Protein AF-A0A535MUB2-F1 (afdb_monomer)

Solvent-accessible surface area (backbone atoms only — not comparable to full-atom values): 6395 Å² total; per-residue (Å²): 140,85,86,85,84,66,87,94,69,50,66,70,58,54,52,52,40,33,75,71,59,75,33,59,68,59,45,56,52,50,77,82,52,83,90,76,87,76,86,75,51,76,58,89,38,70,61,23,37,50,52,25,64,45,38,77,38,54,41,93,56,28,58,45,79,38,73,57,46,67,44,88,100,57,91,49,74,43,69,73,53,79,90,54,51,66,49,68,34,60,55,57,56,36,45,76,70,74,42,92,121

Secondary structure (DSSP, 8-state):
------TT--HHHHHHHHHTTS-HHHHHHHHSS-----PPPSS--HHHHHHHHHHT--HHHH---SS-EEPTTSS-EE---GGG--S--HHHHHHHTT---

Mean predicted aligned error: 3.4 Å

Nearest PDB structures (foldseek):
  3t02-assembly1_A  TM=9.089E-01  e=2.832E-02  Sinorhizobium meliloti 1021
  6wfj-assembly2_BcB  TM=8.602E-01  e=2.156E-02  Homo sapiens
  5lqq-assembly1_A  TM=8.273E-01  e=2.471E-02  Rattus norvegicus
  1ei6-assembly2_C  TM=8.943E-01  e=7.882E-02  Pseudomonas fluorescens
  4zg9-assembly1_A  TM=8.340E-01  e=8.439E-02  Homo sapiens

pLDDT: mean 95.41, std 2.29, range [84.69, 98.38]

Foldseek 3Di:
DDDDDDPPDFPVNLVVCVVVVNCVVVVVCVVVHDDDGDDAAPVPEPQQRVLCQFFVDHCVQQVDHYQWDADPPDRDIDGDDPVSGNGHGPCNVCVVVVHDD

Structure (mmCIF, N/CA/C/O backbone):
data_AF-A0A535MUB2-F1
#
_entry.id   AF-A0A535MUB2-F1
#
loop_
_atom_site.group_PDB
_atom_site.id
_atom_site.type_symbol
_atom_site.label_atom_id
_atom_site.label_alt_id
_atom_site.label_comp_id
_atom_site.label_asym_id
_atom_site.label_entity_id
_atom_site.label_seq_id
_atom_site.pdbx_PDB_ins_code
_atom_site.Cartn_x
_atom_site.Cartn_y
_atom_site.Cartn_z
_atom_site.occupancy
_atom_site.B_iso_or_equiv
_atom_site.auth_seq_id
_atom_site.auth_comp_id
_atom_site.auth_asym_id
_atom_site.auth_atom_id
_atom_site.pdbx_PDB_model_num
ATOM 1 N N . MET A 1 1 ? -11.882 13.375 0.148 1.00 86.88 1 MET A N 1
ATOM 2 C CA . MET A 1 1 ? -11.605 11.959 0.476 1.00 86.88 1 MET A CA 1
ATOM 3 C C . MET A 1 1 ? -10.144 11.865 0.860 1.00 86.88 1 MET A C 1
ATOM 5 O O . MET A 1 1 ? -9.344 12.522 0.212 1.00 86.88 1 MET A O 1
ATOM 9 N N . ALA A 1 2 ? -9.814 11.102 1.895 1.00 92.00 2 ALA A N 1
ATOM 10 C CA . ALA A 1 2 ? -8.434 10.837 2.281 1.00 92.00 2 ALA A CA 1
ATOM 11 C C . ALA A 1 2 ? -8.231 9.325 2.358 1.00 92.00 2 ALA A C 1
ATOM 13 O O . ALA A 1 2 ? -9.130 8.602 2.788 1.00 92.00 2 ALA A O 1
ATOM 14 N N . VAL A 1 3 ? -7.057 8.866 1.937 1.00 94.38 3 VAL A N 1
ATOM 15 C CA . VAL A 1 3 ? -6.604 7.491 2.138 1.00 94.38 3 VAL A CA 1
ATOM 16 C C . VAL A 1 3 ? -5.278 7.568 2.870 1.00 94.38 3 VAL A C 1
ATOM 18 O O . VAL A 1 3 ? -4.389 8.310 2.460 1.00 94.38 3 VAL A O 1
ATOM 21 N N . ILE A 1 4 ? -5.162 6.827 3.966 1.00 93.56 4 ILE A N 1
ATOM 22 C CA . ILE A 1 4 ? -3.956 6.776 4.787 1.00 93.56 4 ILE A CA 1
ATOM 23 C C . ILE A 1 4 ? -3.428 5.351 4.697 1.00 93.56 4 ILE A C 1
ATOM 25 O O . ILE A 1 4 ? -4.122 4.411 5.081 1.00 93.56 4 ILE A O 1
ATOM 29 N N . GLY A 1 5 ? -2.217 5.190 4.173 1.00 93.00 5 GLY A N 1
ATOM 30 C CA . GLY A 1 5 ? -1.512 3.917 4.217 1.00 93.00 5 GLY A CA 1
ATOM 31 C C . GLY A 1 5 ? -0.538 3.900 5.392 1.00 93.00 5 GLY A C 1
ATOM 32 O O . GLY A 1 5 ? 0.217 4.850 5.586 1.00 93.00 5 GLY A O 1
ATOM 33 N N . LEU A 1 6 ? -0.566 2.824 6.173 1.00 93.75 6 LEU A N 1
ATOM 34 C CA . LEU A 1 6 ? 0.350 2.591 7.286 1.00 93.75 6 LEU A CA 1
ATOM 35 C C . LEU A 1 6 ? 1.280 1.432 6.904 1.00 93.75 6 LEU A C 1
ATOM 37 O O . LEU A 1 6 ? 0.823 0.294 6.788 1.00 93.75 6 LEU A O 1
ATOM 41 N N . ASP A 1 7 ? 2.562 1.719 6.663 1.00 93.75 7 ASP A N 1
ATOM 42 C CA . ASP A 1 7 ? 3.522 0.693 6.233 1.00 93.75 7 ASP A CA 1
ATOM 43 C C . ASP A 1 7 ? 3.796 -0.313 7.366 1.00 93.75 7 ASP A C 1
ATOM 45 O O . ASP A 1 7 ? 3.947 0.064 8.528 1.00 93.75 7 ASP A O 1
ATOM 49 N N . GLY A 1 8 ? 3.816 -1.604 7.032 1.00 91.44 8 GLY A N 1
ATOM 50 C CA . GLY A 1 8 ? 4.036 -2.693 7.987 1.00 91.44 8 GLY A CA 1
ATOM 51 C C . GLY A 1 8 ? 2.896 -2.951 8.985 1.00 91.44 8 GLY A C 1
ATOM 52 O O . GLY A 1 8 ? 3.075 -3.744 9.909 1.00 91.44 8 GLY A O 1
ATOM 53 N N . VAL A 1 9 ? 1.722 -2.327 8.829 1.00 94.06 9 VAL A N 1
ATOM 54 C CA . VAL A 1 9 ? 0.624 -2.444 9.805 1.00 94.06 9 VAL A CA 1
ATOM 55 C C . VAL A 1 9 ? -0.435 -3.456 9.362 1.00 94.06 9 VAL A C 1
ATOM 57 O O . VAL A 1 9 ? -1.264 -3.194 8.493 1.00 94.06 9 VAL A O 1
ATOM 60 N N . GLY A 1 10 ? -0.441 -4.623 10.011 1.00 93.44 10 GLY A N 1
ATOM 61 C CA . GLY A 1 10 ? -1.463 -5.658 9.826 1.00 93.44 10 GLY A CA 1
ATOM 62 C C . GLY A 1 10 ? -2.645 -5.554 10.801 1.00 93.44 10 GLY A C 1
ATOM 63 O O . GLY A 1 10 ? -2.541 -4.979 11.884 1.00 93.44 10 GLY A O 1
ATOM 64 N N . VAL A 1 11 ? -3.763 -6.206 10.454 1.00 95.69 11 VAL A N 1
ATOM 65 C CA . VAL A 1 11 ? -4.967 -6.303 11.310 1.00 95.69 11 VAL A CA 1
ATOM 66 C C . VAL A 1 11 ? -4.673 -6.811 12.733 1.00 95.69 11 VAL A C 1
ATOM 68 O O . VAL A 1 11 ? -5.233 -6.233 13.666 1.00 95.69 11 VAL A O 1
ATOM 71 N N . PRO A 1 12 ? -3.818 -7.835 12.956 1.00 96.19 12 PRO A N 1
ATOM 72 C CA . PRO A 1 12 ? -3.515 -8.298 14.312 1.00 96.19 12 PRO A CA 1
ATOM 73 C C . PRO A 1 12 ? -2.893 -7.209 15.195 1.00 96.19 12 PRO A C 1
ATOM 75 O O . PRO A 1 12 ? -3.294 -7.060 16.345 1.00 96.19 12 PRO A O 1
ATOM 78 N N . LEU A 1 13 ? -1.983 -6.403 14.637 1.00 96.81 13 LEU A N 1
ATOM 79 C CA . LEU A 1 13 ? -1.333 -5.306 15.357 1.00 96.81 13 LEU A CA 1
ATOM 80 C C . LEU A 1 13 ? -2.339 -4.212 15.730 1.00 96.81 13 LEU A C 1
ATOM 82 O O . LEU A 1 13 ? -2.357 -3.750 16.866 1.00 96.81 13 LEU A O 1
ATOM 86 N N . ILE A 1 14 ? -3.219 -3.838 14.795 1.00 97.25 14 ILE A N 1
ATOM 87 C CA . ILE A 1 14 ? -4.291 -2.868 15.064 1.00 97.25 14 ILE A CA 1
ATOM 88 C C . ILE A 1 14 ? -5.187 -3.361 16.207 1.00 97.25 14 ILE A C 1
ATOM 90 O O . ILE A 1 14 ? -5.511 -2.591 17.112 1.00 97.25 14 ILE A O 1
ATOM 94 N N . ARG A 1 15 ? -5.578 -4.642 16.191 1.00 96.56 15 ARG A N 1
ATOM 95 C CA . ARG A 1 15 ? -6.418 -5.234 17.243 1.00 96.56 15 ARG A CA 1
ATOM 96 C C . ARG A 1 15 ? -5.730 -5.224 18.607 1.00 96.56 15 ARG A C 1
ATOM 98 O O . ARG A 1 15 ? -6.368 -4.822 19.572 1.00 96.56 15 ARG A O 1
ATOM 105 N N . ASP A 1 16 ? -4.454 -5.604 18.683 1.00 98.00 16 ASP A N 1
ATOM 106 C CA . ASP A 1 16 ? -3.690 -5.570 19.940 1.00 98.00 16 ASP A CA 1
ATOM 107 C C . ASP A 1 16 ? -3.612 -4.151 20.519 1.00 98.00 16 ASP A C 1
ATOM 109 O O . ASP A 1 16 ? -4.008 -3.902 21.658 1.00 98.00 16 ASP A O 1
ATOM 113 N N . LEU A 1 17 ? -3.160 -3.191 19.709 1.00 97.94 17 LEU A N 1
ATOM 114 C CA . LEU A 1 17 ? -2.916 -1.827 20.176 1.00 97.94 17 LEU A CA 1
ATOM 115 C C . LEU A 1 17 ? -4.207 -1.105 20.581 1.00 97.94 17 LEU A C 1
ATOM 117 O O . LEU A 1 17 ? -4.210 -0.331 21.540 1.00 97.94 17 LEU A O 1
ATOM 121 N N . THR A 1 18 ? -5.313 -1.361 19.879 1.00 97.56 18 THR A N 1
ATOM 122 C CA . THR A 1 18 ? -6.623 -0.801 20.245 1.00 97.56 18 THR A CA 1
ATOM 123 C C . THR A 1 18 ? -7.188 -1.452 21.505 1.00 97.56 18 THR A C 1
ATOM 125 O O . THR A 1 18 ? -7.658 -0.729 22.380 1.00 97.56 18 THR A O 1
ATOM 128 N N . ALA A 1 19 ? -7.071 -2.777 21.661 1.00 97.25 19 ALA A N 1
ATOM 129 C CA . ALA A 1 19 ? -7.503 -3.485 22.870 1.00 97.25 19 ALA A CA 1
ATOM 130 C C . ALA A 1 19 ? -6.734 -3.040 24.125 1.00 97.25 19 ALA A C 1
ATOM 132 O O . ALA A 1 19 ? -7.303 -2.966 25.211 1.00 97.25 19 ALA A O 1
ATOM 133 N N . ARG A 1 20 ? -5.456 -2.680 23.973 1.00 98.38 20 ARG A N 1
ATOM 134 C CA . ARG A 1 20 ? -4.613 -2.128 25.048 1.00 98.38 20 ARG A CA 1
ATOM 135 C C . ARG A 1 20 ? -4.883 -0.650 25.354 1.00 98.38 20 ARG A C 1
ATOM 137 O O . ARG A 1 20 ? -4.214 -0.084 26.212 1.00 98.38 20 ARG A O 1
ATOM 144 N N . GLY A 1 21 ? -5.805 -0.004 24.637 1.00 97.94 21 GLY A N 1
ATOM 145 C CA . GLY A 1 21 ? -6.110 1.420 24.799 1.00 97.94 21 GLY A CA 1
ATOM 146 C C . GLY A 1 21 ? -5.025 2.368 24.270 1.00 97.94 21 GLY A C 1
ATOM 147 O O . GLY A 1 21 ? -5.086 3.564 24.537 1.00 97.94 21 GLY A O 1
ATOM 148 N N . LEU A 1 22 ? -4.046 1.869 23.505 1.00 98.31 22 LEU A N 1
ATOM 149 C CA . LEU A 1 22 ? -2.912 2.661 23.003 1.00 98.31 22 LEU A CA 1
ATOM 150 C C . LEU A 1 22 ? -3.243 3.459 21.735 1.00 98.31 22 LEU A C 1
ATOM 152 O O . LEU A 1 22 ? -2.533 4.401 21.392 1.00 98.31 22 LEU A O 1
ATOM 156 N N . MET A 1 23 ? -4.319 3.098 21.032 1.00 97.31 23 MET A N 1
ATOM 157 C CA . MET A 1 23 ? -4.785 3.796 19.828 1.00 97.31 23 MET A CA 1
ATOM 158 C C . MET A 1 23 ? -6.259 4.223 19.957 1.00 97.31 23 MET A C 1
ATOM 160 O O . MET A 1 23 ? -7.105 3.723 19.211 1.00 97.31 23 MET A O 1
ATOM 164 N N . PRO A 1 24 ? -6.598 5.150 20.875 1.00 97.06 24 PRO A N 1
ATOM 165 C CA . PRO A 1 24 ? -7.987 5.510 21.182 1.00 97.06 24 PRO A CA 1
ATOM 166 C C . PRO A 1 24 ? -8.733 6.120 19.985 1.00 97.06 24 PRO A C 1
ATOM 168 O O . PRO A 1 24 ? -9.898 5.805 19.753 1.00 97.06 24 PRO A O 1
ATOM 171 N N . ASN A 1 25 ? -8.049 6.923 19.163 1.00 96.88 25 ASN A N 1
ATOM 172 C CA . ASN A 1 25 ? -8.646 7.510 17.960 1.00 96.88 25 ASN A CA 1
ATOM 173 C C . ASN A 1 25 ? -8.964 6.443 16.904 1.00 96.88 25 ASN A C 1
ATOM 175 O O . ASN A 1 25 ? -10.029 6.475 16.293 1.00 96.88 25 ASN A O 1
ATOM 179 N N . LEU A 1 26 ? -8.070 5.465 16.711 1.00 96.25 26 LEU A N 1
ATOM 180 C CA . LEU A 1 26 ? -8.329 4.364 15.784 1.00 96.25 26 LEU A CA 1
ATOM 181 C C . LEU A 1 26 ? -9.444 3.460 16.316 1.00 96.25 26 LEU A C 1
ATOM 183 O O . LEU A 1 26 ? -10.329 3.097 15.553 1.00 96.25 26 LEU A O 1
ATOM 187 N N . ALA A 1 27 ? -9.460 3.161 17.618 1.00 97.00 27 ALA A N 1
ATOM 188 C CA . ALA A 1 27 ? -10.552 2.423 18.252 1.00 97.00 27 ALA A CA 1
ATOM 189 C C . ALA A 1 27 ? -11.914 3.108 18.033 1.00 97.00 27 ALA A C 1
ATOM 191 O O . ALA A 1 27 ? -12.880 2.441 17.666 1.00 97.00 27 ALA A O 1
ATOM 192 N N . SER A 1 28 ? -11.979 4.437 18.173 1.00 96.94 28 SER A N 1
ATOM 193 C CA . SER A 1 28 ? -13.191 5.215 17.888 1.00 96.94 28 SER A CA 1
ATOM 194 C C . SER A 1 28 ? -13.628 5.101 16.421 1.00 96.94 28 SER A C 1
ATOM 196 O O . SER A 1 28 ? -14.801 4.844 16.154 1.00 96.94 28 SER A O 1
ATOM 198 N N . LEU A 1 29 ? -12.693 5.196 15.466 1.00 95.56 29 LEU A N 1
ATOM 199 C CA . LEU A 1 29 ? -12.989 5.004 14.040 1.00 95.56 29 LEU A CA 1
ATOM 200 C C . LEU A 1 29 ? -13.499 3.589 13.733 1.00 95.56 29 LEU A C 1
ATOM 202 O O . LEU A 1 29 ? -14.385 3.420 12.898 1.00 95.56 29 LEU A O 1
ATOM 206 N N . LEU A 1 30 ? -12.960 2.572 14.408 1.00 95.50 30 LEU A N 1
ATOM 207 C CA . LEU A 1 30 ? -13.376 1.183 14.225 1.00 95.50 30 LEU A CA 1
ATOM 208 C C . LEU A 1 30 ? -14.781 0.899 14.768 1.00 95.50 30 LEU A C 1
ATOM 210 O O . LEU A 1 30 ? -15.445 0.015 14.234 1.00 95.50 30 LEU A O 1
ATOM 214 N N . ALA A 1 31 ? -15.256 1.646 15.769 1.00 95.81 31 ALA A N 1
ATOM 21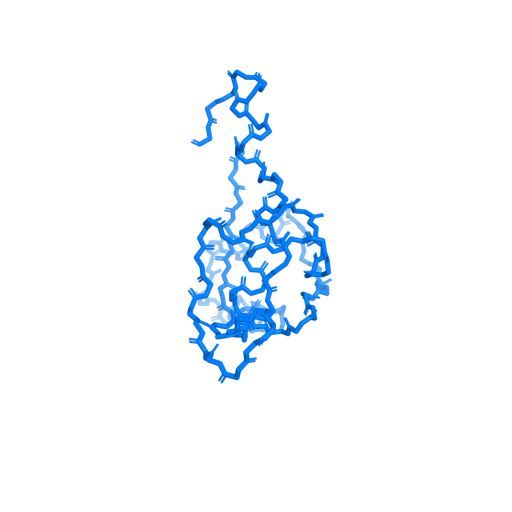5 C CA . ALA A 1 31 ? -16.598 1.470 16.330 1.00 95.81 31 ALA A CA 1
ATOM 216 C C . ALA A 1 31 ? -17.720 1.805 15.328 1.00 95.81 31 ALA A C 1
ATOM 218 O O . ALA A 1 31 ? -18.787 1.201 15.382 1.00 95.81 31 ALA A O 1
ATOM 219 N N . GLY A 1 32 ? -17.472 2.744 14.407 1.00 95.56 32 GLY A N 1
ATOM 220 C CA . GLY A 1 32 ? -18.396 3.109 13.323 1.00 95.56 32 GLY A CA 1
ATOM 221 C C . GLY A 1 32 ? -17.949 2.656 11.9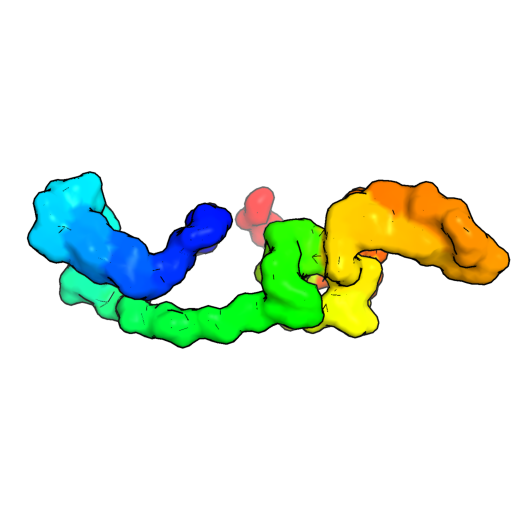29 1.00 95.56 32 GLY A C 1
ATOM 222 O O . GLY A 1 32 ? -18.589 3.005 10.940 1.00 95.56 32 GLY A O 1
ATOM 223 N N . GLY A 1 33 ? -16.830 1.934 11.835 1.00 95.12 33 GLY A N 1
ATOM 224 C CA . GLY A 1 33 ? -16.169 1.578 10.581 1.00 95.12 33 GLY A CA 1
ATOM 225 C C . GLY A 1 33 ? -16.088 0.072 10.342 1.00 95.12 33 GLY A C 1
ATOM 226 O O . GLY A 1 33 ? -16.765 -0.733 10.974 1.00 95.12 33 GLY A O 1
ATOM 227 N N . THR A 1 34 ? -15.239 -0.336 9.399 1.00 95.06 34 THR A N 1
ATOM 228 C CA . THR A 1 34 ? -14.978 -1.752 9.101 1.00 95.06 34 THR A CA 1
ATOM 229 C C . THR A 1 34 ? -13.480 -2.023 9.110 1.00 95.06 34 THR A C 1
ATOM 231 O O . THR A 1 34 ? -12.717 -1.330 8.442 1.00 95.06 34 THR A O 1
ATOM 234 N N . LEU A 1 35 ? -13.064 -3.062 9.841 1.00 95.88 35 LEU A N 1
ATOM 235 C CA . LEU A 1 35 ? -11.699 -3.591 9.828 1.00 95.88 35 LEU A CA 1
ATOM 236 C C . LEU A 1 35 ? -11.695 -4.981 9.201 1.00 95.88 35 LEU A C 1
ATOM 238 O O . LEU A 1 35 ? -12.196 -5.935 9.798 1.00 95.88 35 LEU A O 1
ATOM 242 N N . ALA A 1 36 ? -11.083 -5.102 8.028 1.00 94.31 36 ALA A N 1
ATOM 243 C CA . ALA A 1 36 ? -10.951 -6.366 7.318 1.00 94.31 36 ALA A CA 1
ATOM 244 C C . ALA A 1 36 ? -9.502 -6.579 6.854 1.00 94.31 36 ALA A C 1
ATOM 246 O O . ALA A 1 36 ? -8.825 -5.612 6.498 1.00 94.31 36 ALA A O 1
ATOM 247 N N . PRO A 1 37 ? -9.003 -7.828 6.853 1.00 94.25 37 PRO A N 1
ATOM 248 C CA . PRO A 1 37 ? -7.708 -8.135 6.265 1.00 94.25 37 PRO A CA 1
ATOM 249 C C . PRO A 1 37 ? -7.753 -7.923 4.749 1.00 94.25 37 PRO A C 1
ATOM 251 O O . PRO A 1 37 ? -8.713 -8.312 4.084 1.00 94.25 37 PRO A O 1
ATOM 254 N N . MET A 1 38 ? -6.685 -7.348 4.200 1.00 91.56 38 MET A N 1
ATOM 255 C CA . MET A 1 38 ? -6.516 -7.152 2.763 1.00 91.56 38 MET A CA 1
ATOM 256 C C . MET A 1 38 ? -5.295 -7.927 2.270 1.00 91.56 38 MET A C 1
ATOM 258 O O . MET A 1 38 ? -4.301 -8.068 2.984 1.00 91.56 38 MET A O 1
ATOM 262 N N . ARG A 1 39 ? -5.370 -8.441 1.040 1.00 91.81 39 ARG A N 1
ATOM 263 C CA . ARG A 1 39 ? -4.212 -9.042 0.373 1.00 91.81 39 ARG A CA 1
ATOM 264 C C . ARG A 1 39 ? -3.288 -7.935 -0.120 1.00 91.81 39 ARG A C 1
ATOM 266 O O . ARG A 1 39 ? -3.748 -6.985 -0.747 1.00 91.81 39 ARG A O 1
ATOM 273 N N . SER A 1 40 ? -2.001 -8.083 0.161 1.00 91.50 40 SER A N 1
ATOM 274 C CA . SER A 1 40 ? -0.973 -7.183 -0.357 1.00 91.50 40 SER A CA 1
ATOM 275 C C . SER A 1 40 ? -0.646 -7.494 -1.826 1.00 91.50 40 SER A C 1
ATOM 277 O O . SER A 1 40 ? -1.125 -8.483 -2.391 1.00 91.50 40 SER A O 1
ATOM 279 N N . SER A 1 41 ? 0.184 -6.653 -2.439 1.00 93.69 41 SER A N 1
ATOM 280 C CA . SER A 1 41 ? 0.821 -6.940 -3.723 1.00 93.69 41 SER A CA 1
ATOM 281 C C . SER A 1 41 ? 1.787 -8.130 -3.609 1.00 93.69 41 SER A C 1
ATOM 283 O O . SER A 1 41 ? 2.209 -8.534 -2.521 1.00 93.69 41 SER A O 1
ATOM 285 N N . ILE A 1 42 ? 2.139 -8.702 -4.760 1.00 92.50 42 ILE A N 1
ATOM 286 C CA . ILE A 1 42 ? 3.198 -9.706 -4.883 1.00 92.50 42 ILE A CA 1
ATOM 287 C C . ILE A 1 42 ? 4.176 -9.185 -5.941 1.00 92.50 42 ILE A C 1
ATOM 289 O O . ILE A 1 42 ? 3.755 -9.057 -7.093 1.00 92.50 42 ILE A O 1
ATOM 293 N N . PRO A 1 43 ? 5.448 -8.902 -5.597 1.00 93.94 43 PRO A N 1
ATOM 294 C CA . PRO A 1 43 ? 6.102 -9.106 -4.293 1.00 93.94 43 PRO A CA 1
ATOM 295 C C . PRO A 1 43 ? 5.632 -8.168 -3.167 1.00 93.94 43 PRO A C 1
ATOM 297 O O . PRO A 1 43 ? 5.268 -7.024 -3.423 1.00 93.94 43 PRO A O 1
ATOM 300 N N . VAL A 1 44 ? 5.712 -8.638 -1.915 1.00 93.06 44 VAL A N 1
ATOM 301 C CA . VAL A 1 44 ? 5.346 -7.890 -0.691 1.00 93.06 44 VAL A CA 1
ATOM 302 C C . VAL A 1 44 ? 6.452 -6.901 -0.287 1.00 93.06 44 VAL A C 1
ATOM 304 O O . VAL A 1 44 ? 7.090 -7.031 0.753 1.00 93.06 44 VAL A O 1
ATOM 307 N N . ILE A 1 45 ? 6.728 -5.927 -1.153 1.00 94.62 45 ILE A N 1
ATOM 308 C CA . ILE A 1 45 ? 7.775 -4.909 -0.967 1.00 94.62 45 ILE A CA 1
ATOM 309 C C . ILE A 1 45 ? 7.140 -3.527 -1.078 1.00 94.62 45 ILE A C 1
ATOM 311 O O . ILE A 1 45 ? 6.320 -3.308 -1.968 1.00 94.62 45 ILE A O 1
ATOM 315 N N . SER A 1 46 ? 7.533 -2.581 -0.218 1.00 95.19 46 SER A N 1
ATOM 316 C CA . SER A 1 46 ? 6.891 -1.262 -0.147 1.00 95.19 46 SER A CA 1
ATOM 317 C C . SER A 1 46 ? 6.842 -0.556 -1.504 1.00 95.19 46 SER A C 1
ATOM 319 O O . SER A 1 46 ? 5.769 -0.104 -1.889 1.00 95.19 46 SER A O 1
ATOM 321 N N . SER A 1 47 ? 7.932 -0.517 -2.284 1.00 96.19 47 SER A N 1
ATOM 322 C CA . SER A 1 47 ? 7.905 0.121 -3.615 1.00 96.19 47 SER A CA 1
ATOM 323 C C . SER A 1 47 ? 6.829 -0.472 -4.532 1.00 96.19 47 SER A C 1
ATOM 325 O O . SER A 1 47 ? 6.121 0.261 -5.214 1.00 96.19 47 SER A O 1
ATOM 327 N N . VAL A 1 48 ? 6.641 -1.790 -4.485 1.00 97.06 48 VAL A N 1
ATOM 328 C CA . VAL A 1 48 ? 5.633 -2.512 -5.263 1.00 97.06 48 VAL A CA 1
ATOM 329 C C . VAL A 1 48 ? 4.228 -2.228 -4.734 1.00 97.06 48 VAL A C 1
ATOM 331 O O . VAL A 1 48 ? 3.344 -1.861 -5.506 1.00 97.06 48 VAL A O 1
ATOM 334 N N . SER A 1 49 ? 4.016 -2.371 -3.423 1.00 96.31 49 SER A N 1
ATOM 335 C CA . SER A 1 49 ? 2.732 -2.127 -2.753 1.00 96.31 49 SER A CA 1
ATOM 336 C C . SER A 1 49 ? 2.228 -0.706 -2.977 1.00 96.31 49 SER A C 1
ATOM 338 O O . SER A 1 49 ? 1.065 -0.517 -3.336 1.00 96.31 49 SER A O 1
ATOM 340 N N . TRP A 1 50 ? 3.101 0.290 -2.824 1.00 96.56 50 TRP A N 1
ATOM 341 C CA . TRP A 1 50 ? 2.748 1.688 -3.031 1.00 96.56 50 TRP A CA 1
ATOM 342 C C . TRP A 1 50 ? 2.434 1.964 -4.499 1.00 96.56 50 TRP A C 1
ATOM 344 O O . TRP A 1 50 ? 1.381 2.525 -4.775 1.00 96.56 50 TRP A O 1
ATOM 354 N N . THR A 1 51 ? 3.238 1.501 -5.463 1.00 97.44 51 THR A N 1
ATOM 355 C CA . THR A 1 51 ? 2.888 1.688 -6.883 1.00 97.44 51 THR A CA 1
ATOM 356 C C . THR A 1 51 ? 1.589 0.963 -7.261 1.00 97.44 51 THR A C 1
ATOM 358 O O . THR A 1 51 ? 0.775 1.515 -8.006 1.00 97.44 51 THR A O 1
ATOM 361 N N . SER A 1 52 ? 1.335 -0.231 -6.715 1.00 97.25 52 SER A N 1
ATOM 362 C CA . SER A 1 52 ? 0.061 -0.938 -6.902 1.00 97.25 52 SER A CA 1
ATOM 363 C C . SER A 1 52 ? -1.123 -0.137 -6.347 1.00 97.25 52 SER A C 1
ATOM 365 O O . SER A 1 52 ? -2.133 0.007 -7.034 1.00 97.25 52 SER A O 1
ATOM 367 N N . PHE A 1 53 ? -0.991 0.438 -5.147 1.00 96.50 53 PHE A N 1
ATOM 368 C CA . PHE A 1 53 ? -1.999 1.323 -4.555 1.00 96.50 53 PHE A CA 1
ATOM 369 C C . PHE A 1 53 ? -2.259 2.556 -5.429 1.00 96.50 53 PHE A C 1
ATOM 371 O O . PHE A 1 53 ? -3.405 2.843 -5.767 1.00 96.50 53 PHE A O 1
ATOM 378 N N . MET A 1 54 ? -1.195 3.248 -5.837 1.00 96.88 54 MET A N 1
ATOM 379 C CA . MET A 1 54 ? -1.286 4.490 -6.606 1.00 96.88 54 MET A CA 1
ATOM 380 C C . MET A 1 54 ? -1.927 4.284 -7.973 1.00 96.88 54 MET A C 1
ATOM 382 O O . MET A 1 54 ? -2.582 5.188 -8.466 1.00 96.88 54 MET A O 1
ATOM 386 N N . THR A 1 55 ? -1.733 3.122 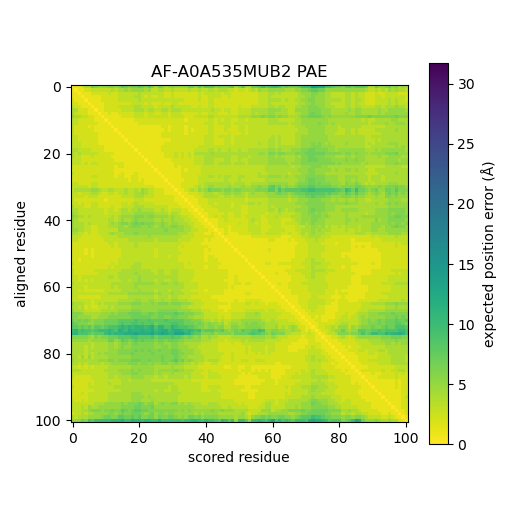-8.598 1.00 97.62 55 THR A N 1
ATOM 387 C CA . THR A 1 55 ? -2.206 2.847 -9.967 1.00 97.62 55 THR A CA 1
ATOM 388 C C . THR A 1 55 ? -3.476 1.998 -10.013 1.00 97.62 55 THR A C 1
ATOM 390 O O . THR A 1 55 ? -4.110 1.877 -11.061 1.00 97.62 55 THR A O 1
ATOM 393 N N . GLY A 1 56 ? -3.840 1.339 -8.909 1.00 96.50 56 GLY A N 1
ATOM 394 C CA . GLY A 1 56 ? -4.870 0.297 -8.905 1.00 96.50 56 GLY A CA 1
ATOM 395 C C . GLY A 1 56 ? -4.524 -0.895 -9.810 1.00 96.50 56 GLY A C 1
ATOM 396 O O . GLY A 1 56 ? -5.414 -1.627 -10.254 1.00 96.50 56 GLY A O 1
ATOM 397 N N . ARG A 1 57 ? -3.243 -1.077 -10.157 1.00 97.44 57 ARG A N 1
ATOM 398 C CA . ARG A 1 57 ? -2.753 -2.135 -11.050 1.00 97.44 57 ARG A CA 1
ATOM 399 C C . ARG A 1 57 ? -1.804 -3.074 -10.314 1.00 97.44 57 ARG A C 1
ATOM 401 O O . ARG A 1 57 ? -1.255 -2.735 -9.279 1.00 97.44 57 ARG A O 1
ATOM 408 N N . ASN A 1 58 ? -1.609 -4.270 -10.866 1.00 96.81 58 ASN A N 1
ATOM 409 C CA . ASN A 1 58 ? -0.615 -5.218 -10.359 1.00 96.81 58 ASN A CA 1
ATOM 410 C C . ASN A 1 58 ? 0.789 -4.933 -10.940 1.00 96.81 58 ASN A C 1
ATOM 412 O O . ASN A 1 58 ? 0.890 -4.220 -11.949 1.00 96.81 58 ASN A O 1
ATOM 416 N N . PRO A 1 59 ? 1.854 -5.541 -10.384 1.00 96.69 59 PRO A N 1
ATOM 417 C CA . PRO A 1 59 ? 3.235 -5.276 -10.800 1.00 96.69 59 PRO A CA 1
ATOM 418 C C . PRO A 1 59 ? 3.543 -5.559 -12.263 1.00 96.69 59 PRO A C 1
ATOM 420 O O . PRO A 1 59 ? 4.285 -4.801 -12.880 1.00 96.69 59 PRO A O 1
ATOM 423 N N . GLY A 1 60 ? 2.903 -6.563 -12.867 1.00 95.88 60 GLY A N 1
ATOM 424 C CA . GLY A 1 60 ? 3.054 -6.838 -14.299 1.00 95.88 60 GLY A CA 1
ATOM 425 C C . GLY A 1 60 ? 2.521 -5.717 -15.199 1.00 95.88 60 GLY A C 1
ATOM 426 O O . GLY A 1 60 ? 2.951 -5.590 -16.342 1.00 95.88 60 GLY A O 1
ATOM 427 N N . LYS A 1 61 ? 1.606 -4.882 -14.690 1.00 97.50 61 LYS A N 1
ATOM 428 C CA . LYS A 1 61 ? 1.028 -3.743 -15.417 1.00 97.50 61 LYS A CA 1
ATOM 429 C C . LYS A 1 61 ? 1.760 -2.431 -15.137 1.00 97.50 61 LYS A C 1
ATOM 431 O O . LYS A 1 61 ? 2.115 -1.734 -16.081 1.00 97.50 61 LYS A O 1
ATOM 436 N N . HIS A 1 62 ? 1.994 -2.090 -13.868 1.00 97.38 62 HIS A N 1
ATOM 437 C CA . HIS A 1 62 ? 2.672 -0.830 -13.530 1.00 97.38 62 HIS A CA 1
ATOM 438 C C . HIS A 1 62 ? 4.198 -0.919 -13.651 1.00 97.38 62 HIS A C 1
ATOM 440 O O . HIS A 1 62 ? 4.858 0.104 -13.796 1.00 97.38 62 HIS A O 1
ATOM 446 N N . GLY A 1 63 ? 4.762 -2.128 -13.635 1.00 96.06 63 GLY A N 1
ATOM 447 C CA . GLY A 1 63 ? 6.149 -2.393 -13.995 1.00 96.06 63 GLY A CA 1
ATOM 448 C C . GLY A 1 63 ? 7.203 -2.115 -12.934 1.00 96.06 63 GLY A C 1
ATOM 449 O O . GLY A 1 63 ? 8.362 -1.986 -13.298 1.00 96.06 63 GLY A O 1
ATOM 450 N N . VAL A 1 64 ? 6.812 -2.030 -11.663 1.00 96.94 64 VAL A N 1
ATOM 451 C CA . VAL A 1 64 ? 7.733 -1.879 -10.528 1.00 96.94 64 VAL A CA 1
ATOM 452 C C . VAL A 1 64 ? 7.720 -3.186 -9.751 1.00 96.94 64 VAL A C 1
ATOM 454 O O . VAL A 1 64 ? 6.654 -3.615 -9.313 1.00 96.94 64 VAL A O 1
ATOM 457 N N . TYR A 1 65 ? 8.886 -3.806 -9.580 1.00 95.81 65 TYR A N 1
ATOM 458 C CA . TYR A 1 65 ? 9.012 -5.136 -8.967 1.00 95.81 65 TYR A CA 1
ATOM 459 C C . TYR A 1 65 ? 9.814 -5.150 -7.659 1.00 95.81 65 TYR A C 1
ATOM 461 O O . TYR A 1 65 ? 9.848 -6.167 -6.970 1.00 95.81 65 TYR A O 1
ATOM 469 N N . GLY 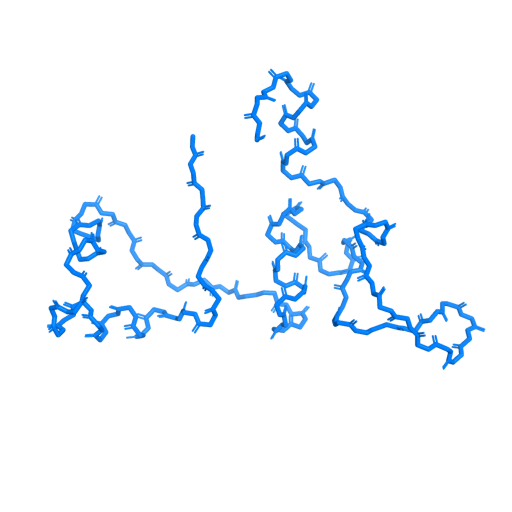A 1 66 ? 10.425 -4.026 -7.285 1.00 96.19 66 GLY A N 1
ATOM 470 C CA . GLY A 1 66 ? 11.250 -3.908 -6.088 1.00 96.19 66 GLY A CA 1
ATOM 471 C C . GLY A 1 66 ? 11.896 -2.532 -5.986 1.00 96.19 66 GLY A C 1
ATOM 472 O O . GLY A 1 66 ? 11.478 -1.592 -6.665 1.00 96.19 66 GLY A O 1
ATOM 473 N N . PHE A 1 67 ? 12.872 -2.390 -5.092 1.00 96.44 67 PHE A N 1
ATOM 474 C CA . PHE A 1 67 ? 13.680 -1.167 -4.981 1.00 96.44 67 PHE A CA 1
ATOM 475 C C . PHE A 1 67 ? 14.813 -1.116 -6.006 1.00 96.44 67 PHE A C 1
ATOM 477 O O . PHE A 1 67 ? 15.330 -0.044 -6.302 1.00 96.44 67 PHE A O 1
ATOM 484 N N . THR A 1 68 ? 15.182 -2.266 -6.557 1.00 96.25 68 THR A N 1
ATOM 485 C CA . THR A 1 68 ? 16.156 -2.416 -7.632 1.00 96.25 68 THR A CA 1
ATOM 486 C C . THR A 1 68 ? 15.542 -3.249 -8.745 1.00 96.25 68 THR A C 1
ATOM 488 O O . THR A 1 68 ? 14.708 -4.121 -8.496 1.00 96.25 68 THR A O 1
ATOM 491 N N . ASP A 1 69 ? 15.946 -2.960 -9.975 1.00 93.69 69 ASP A N 1
ATOM 492 C CA . ASP A 1 69 ? 15.552 -3.711 -11.162 1.00 93.69 69 ASP A CA 1
ATOM 493 C C . ASP A 1 69 ? 16.736 -3.786 -12.141 1.00 93.69 69 ASP A C 1
ATOM 495 O O . ASP A 1 69 ? 17.747 -3.098 -11.968 1.00 93.69 69 ASP A O 1
ATOM 499 N N . VAL A 1 70 ? 16.647 -4.648 -13.149 1.00 94.00 70 VAL A N 1
ATOM 500 C CA . VAL A 1 70 ? 17.696 -4.866 -14.151 1.00 94.00 70 VAL A CA 1
ATOM 501 C C . VAL A 1 70 ? 17.319 -4.135 -15.431 1.00 94.00 70 VAL A C 1
ATOM 503 O O . VAL A 1 70 ? 16.208 -4.277 -15.943 1.00 94.00 70 VAL A O 1
ATOM 506 N N . LYS A 1 71 ? 18.245 -3.341 -15.978 1.00 92.25 71 LYS A N 1
ATOM 507 C CA . LYS A 1 71 ? 18.012 -2.670 -17.261 1.00 92.25 71 LYS A CA 1
ATOM 508 C C . LYS A 1 71 ? 17.775 -3.724 -18.356 1.00 92.25 71 LYS A C 1
ATOM 510 O O . LYS A 1 71 ? 18.588 -4.641 -18.492 1.00 92.25 71 LYS A O 1
ATOM 515 N N . PRO A 1 72 ? 16.708 -3.597 -19.166 1.00 89.31 72 PRO A N 1
ATOM 516 C CA . PRO A 1 72 ? 16.430 -4.554 -20.230 1.00 89.31 72 PRO A CA 1
ATOM 517 C C . PRO A 1 72 ? 17.620 -4.724 -21.181 1.00 89.31 72 PRO A C 1
ATOM 519 O O . PRO A 1 72 ? 18.198 -3.740 -21.640 1.00 89.31 72 PRO A O 1
ATOM 522 N N . GLY A 1 73 ? 17.978 -5.975 -21.476 1.00 93.69 73 GLY A N 1
ATOM 523 C CA . GLY A 1 73 ? 19.088 -6.305 -22.375 1.00 93.69 73 GLY A CA 1
ATOM 524 C C . GLY A 1 73 ? 20.484 -6.165 -21.759 1.00 93.69 73 GLY A C 1
ATOM 525 O O . GLY A 1 73 ? 21.469 -6.323 -22.476 1.00 93.69 73 GLY A O 1
ATOM 526 N N . THR A 1 74 ? 20.598 -5.886 -20.457 1.00 94.94 74 THR A N 1
ATOM 527 C CA . THR A 1 74 ? 21.889 -5.824 -19.757 1.00 94.94 74 THR A CA 1
ATOM 528 C C . THR A 1 74 ? 21.844 -6.575 -18.422 1.00 94.94 74 THR A C 1
ATOM 530 O O . THR A 1 74 ? 20.833 -7.167 -18.056 1.00 94.94 74 THR A O 1
ATOM 533 N N . LEU A 1 75 ? 22.963 -6.561 -17.688 1.00 93.44 75 LEU A N 1
ATOM 534 C CA . LEU A 1 75 ? 23.063 -7.024 -16.296 1.00 93.44 75 LEU A CA 1
ATOM 535 C C . LEU A 1 75 ? 23.262 -5.854 -15.317 1.00 93.44 75 LEU A C 1
ATOM 537 O O . LEU A 1 75 ? 23.711 -6.029 -14.187 1.00 93.44 75 LEU A O 1
ATOM 541 N N . THR A 1 76 ? 22.975 -4.632 -15.764 1.00 97.06 76 THR A N 1
ATOM 542 C CA . THR A 1 76 ? 23.154 -3.424 -14.960 1.00 97.06 76 THR A CA 1
ATOM 543 C C . THR A 1 76 ? 21.912 -3.171 -14.120 1.00 97.06 76 THR A C 1
ATOM 545 O O . THR A 1 76 ? 20.816 -3.004 -14.658 1.00 97.06 76 THR A O 1
ATOM 548 N N . LEU A 1 77 ? 22.099 -3.074 -12.806 1.00 96.69 77 LEU A N 1
ATOM 549 C CA . LEU A 1 77 ? 21.042 -2.678 -11.883 1.00 96.69 77 LEU A CA 1
ATOM 550 C C . LEU A 1 77 ? 20.706 -1.189 -12.019 1.00 96.69 77 LEU A C 1
ATOM 552 O O . LEU A 1 77 ? 21.568 -0.355 -12.308 1.00 96.69 77 LEU A O 1
ATOM 556 N N . PHE A 1 78 ? 19.449 -0.848 -11.768 1.00 95.56 78 PHE A N 1
ATOM 557 C CA . PHE A 1 78 ? 18.999 0.524 -11.581 1.00 95.56 78 PHE A CA 1
ATOM 558 C C . PHE A 1 78 ? 17.953 0.606 -10.468 1.00 95.56 78 PHE A C 1
ATOM 560 O O . PHE A 1 78 ? 17.351 -0.397 -10.087 1.00 95.56 78 PHE A O 1
ATOM 567 N N . PHE A 1 79 ? 17.746 1.817 -9.952 1.00 96.56 79 PHE A N 1
ATOM 568 C CA . PHE A 1 79 ? 16.696 2.123 -8.984 1.00 96.56 79 PHE A CA 1
ATOM 569 C C . PHE A 1 79 ? 15.470 2.655 -9.734 1.00 96.56 79 PHE A C 1
ATOM 571 O O . PHE A 1 79 ? 15.566 3.730 -10.343 1.00 96.56 79 PHE A O 1
ATOM 578 N N . PRO A 1 80 ? 14.337 1.931 -9.737 1.00 94.31 80 PRO A N 1
ATOM 579 C CA . PRO A 1 80 ? 13.110 2.423 -10.339 1.00 94.31 80 PRO A CA 1
ATOM 580 C C . PRO A 1 80 ? 12.658 3.723 -9.675 1.00 94.31 80 PRO A C 1
ATOM 582 O O . PRO A 1 80 ? 12.691 3.865 -8.454 1.00 94.31 80 PRO A O 1
ATOM 585 N N . ASN A 1 81 ? 12.207 4.666 -10.489 1.00 94.88 81 ASN A N 1
ATOM 586 C CA . ASN A 1 81 ? 11.579 5.905 -10.048 1.00 94.88 81 ASN A CA 1
ATOM 587 C C . ASN A 1 81 ? 10.226 6.088 -10.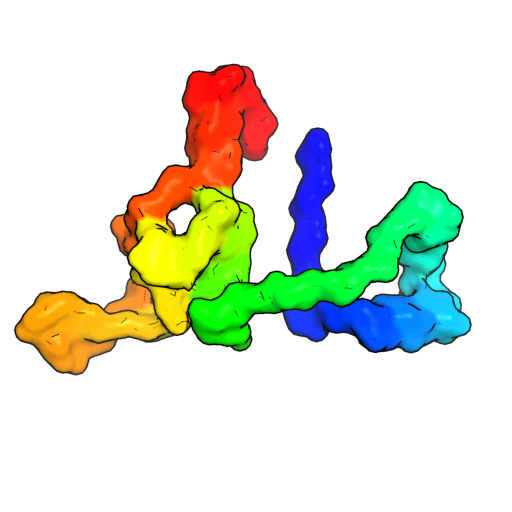750 1.00 94.88 81 ASN A C 1
ATOM 589 O O . ASN A 1 81 ? 9.774 5.216 -11.495 1.00 94.88 81 ASN A O 1
ATOM 593 N N . PHE A 1 82 ? 9.564 7.222 -10.515 1.00 94.12 82 PHE A N 1
ATOM 594 C CA . PHE A 1 82 ? 8.237 7.484 -11.076 1.00 94.12 82 PHE A CA 1
ATOM 595 C C . PHE A 1 82 ? 8.205 7.420 -12.613 1.00 94.12 82 PHE A C 1
ATOM 597 O O . PHE A 1 82 ? 7.223 6.956 -13.183 1.00 94.12 82 PHE A O 1
ATOM 604 N N . GLY A 1 83 ? 9.302 7.771 -13.294 1.00 94.94 83 GLY A N 1
ATOM 605 C CA . GLY A 1 83 ? 9.420 7.655 -14.751 1.00 94.94 83 GLY A CA 1
ATOM 606 C C . GLY A 1 83 ? 9.413 6.214 -15.275 1.00 94.94 83 GLY A C 1
ATOM 607 O O . GLY A 1 83 ? 9.248 5.999 -16.472 1.00 94.94 83 GLY A O 1
ATOM 608 N N . ASN A 1 84 ? 9.571 5.213 -14.404 1.00 95.44 84 ASN A N 1
ATOM 609 C CA . ASN A 1 84 ? 9.479 3.797 -14.763 1.00 95.44 84 ASN A CA 1
ATOM 610 C C . ASN A 1 84 ? 8.068 3.215 -14.577 1.00 95.44 84 ASN A C 1
ATOM 612 O O . ASN A 1 84 ? 7.831 2.068 -14.960 1.00 95.44 84 ASN A O 1
ATOM 616 N N . VAL A 1 85 ? 7.130 3.973 -13.999 1.00 97.31 85 VAL A N 1
ATOM 617 C CA . VAL A 1 85 ? 5.755 3.516 -13.775 1.00 97.31 85 VAL A CA 1
ATOM 618 C C . VAL A 1 85 ? 4.990 3.541 -15.101 1.00 97.31 85 VAL A C 1
ATOM 620 O O . VAL A 1 85 ? 4.795 4.584 -15.714 1.00 97.31 85 VAL A O 1
ATOM 623 N N . ARG A 1 86 ? 4.535 2.369 -15.553 1.00 97.12 86 ARG A N 1
ATOM 624 C CA . ARG A 1 86 ? 3.892 2.162 -16.869 1.00 97.12 86 ARG A CA 1
ATOM 625 C C . ARG A 1 86 ? 2.365 2.266 -16.841 1.00 97.12 86 ARG A C 1
ATOM 627 O O . ARG A 1 86 ? 1.684 1.803 -17.752 1.00 97.12 86 ARG A O 1
ATOM 634 N N . SER A 1 87 ? 1.799 2.782 -15.759 1.00 97.94 87 SER A N 1
ATOM 635 C CA . SER A 1 87 ? 0.354 2.879 -15.554 1.00 97.94 87 SER A CA 1
ATOM 636 C C . SER A 1 87 ? 0.004 4.222 -14.940 1.00 97.94 87 S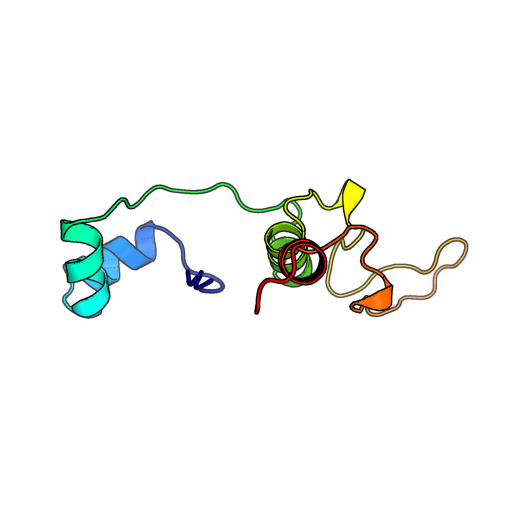ER A C 1
ATOM 638 O O . SER A 1 87 ? 0.734 4.728 -14.097 1.00 97.94 87 SER A O 1
ATOM 640 N N . GLU A 1 88 ? -1.136 4.761 -15.348 1.00 97.12 88 GLU A N 1
ATOM 641 C CA . GLU A 1 88 ? -1.679 5.994 -14.792 1.00 97.12 88 GLU A CA 1
ATOM 642 C C . GLU A 1 88 ? -2.020 5.833 -13.301 1.00 97.12 88 GLU A C 1
ATOM 644 O O . GLU A 1 88 ? -2.496 4.772 -12.875 1.00 97.12 88 GLU A O 1
ATOM 649 N N . THR A 1 89 ? -1.776 6.880 -12.512 1.00 97.50 89 THR A N 1
ATOM 650 C CA . THR A 1 89 ? -2.110 6.90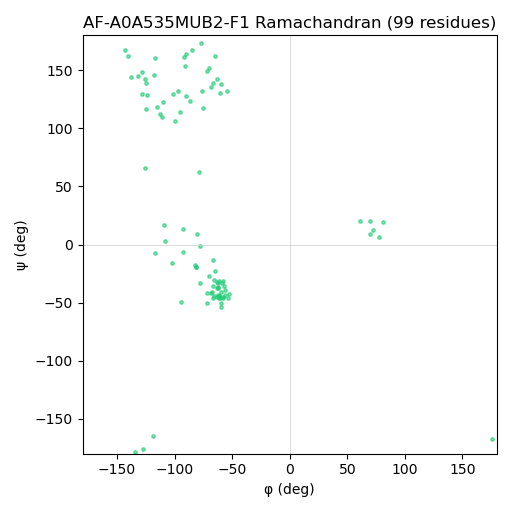8 -11.085 1.00 97.50 89 THR A CA 1
ATOM 651 C C . THR A 1 89 ? -3.515 7.456 -10.820 1.00 97.50 89 THR A C 1
ATOM 653 O O . THR A 1 89 ? -4.123 8.123 -11.654 1.00 97.50 89 THR A O 1
ATOM 656 N N . LEU A 1 90 ? -4.041 7.217 -9.618 1.00 96.56 90 LEU A N 1
ATOM 657 C CA . LEU A 1 90 ? -5.326 7.750 -9.164 1.00 96.56 90 LEU A CA 1
ATOM 658 C C . LEU A 1 90 ? -5.371 9.285 -9.228 1.00 96.56 90 LEU A C 1
ATOM 660 O O . LEU A 1 90 ? -6.420 9.844 -9.545 1.00 96.56 90 LEU A O 1
ATOM 664 N N . TRP A 1 91 ? -4.255 9.966 -8.953 1.00 95.44 91 TRP A N 1
ATOM 665 C CA . TRP A 1 91 ? -4.164 11.428 -9.026 1.00 95.44 91 TRP A CA 1
ATOM 666 C C . TRP A 1 91 ? -4.027 11.946 -10.455 1.00 95.44 91 TRP A C 1
ATOM 668 O O . TRP A 1 91 ? -4.617 12.978 -10.754 1.00 95.44 91 TRP A O 1
ATOM 678 N N . ASP A 1 92 ? -3.367 11.217 -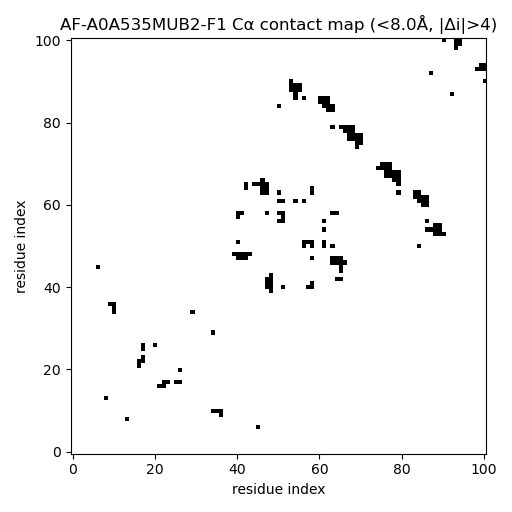11.360 1.00 96.31 92 ASP A N 1
ATOM 679 C CA . ASP A 1 92 ? -3.386 11.564 -12.789 1.00 96.31 92 ASP A CA 1
ATOM 680 C C . ASP A 1 92 ? -4.825 11.511 -13.335 1.00 96.31 92 ASP A C 1
ATOM 682 O O . ASP A 1 92 ? -5.301 12.463 -13.961 1.00 96.31 92 ASP A O 1
ATOM 686 N N . VAL A 1 93 ? -5.565 10.442 -13.003 1.00 96.19 93 VAL A N 1
ATOM 687 C CA . VAL A 1 93 ? -6.982 10.288 -13.375 1.00 96.19 93 VAL A CA 1
ATOM 688 C C . VAL A 1 93 ? -7.829 11.414 -12.776 1.00 96.19 93 VAL A C 1
ATOM 690 O O . VAL A 1 93 ? -8.656 12.010 -13.471 1.00 96.19 93 VAL A O 1
ATOM 693 N N . ALA A 1 94 ? -7.629 11.727 -11.493 1.00 95.88 94 ALA A N 1
ATOM 694 C CA . ALA A 1 94 ? -8.344 12.804 -10.813 1.00 95.88 94 ALA A CA 1
ATOM 695 C C . ALA A 1 94 ? -8.044 14.174 -11.446 1.00 95.88 94 ALA A C 1
ATOM 697 O O . ALA A 1 94 ? -8.971 14.945 -11.704 1.00 95.88 94 ALA A O 1
ATOM 698 N N . GLY A 1 95 ? -6.775 14.447 -11.756 1.00 96.94 95 GLY A N 1
ATOM 699 C CA . GLY A 1 95 ? -6.326 15.674 -12.405 1.00 96.94 95 GLY A CA 1
ATOM 700 C C . GLY A 1 95 ? -6.940 15.851 -13.792 1.00 96.94 95 GLY A C 1
ATOM 701 O O . GLY A 1 95 ? -7.482 16.916 -14.088 1.00 96.94 95 GLY A O 1
ATOM 702 N N . ARG A 1 96 ? -6.978 14.792 -14.616 1.00 97.00 96 ARG A N 1
ATOM 703 C CA . ARG A 1 96 ? -7.675 14.821 -15.918 1.00 97.00 96 ARG A CA 1
ATOM 704 C C . ARG A 1 96 ? -9.174 15.077 -15.787 1.00 97.00 96 ARG A C 1
ATOM 706 O O . ARG A 1 96 ? -9.764 15.701 -16.662 1.00 97.00 96 ARG A O 1
ATOM 713 N N . ALA A 1 97 ? -9.788 14.631 -14.693 1.00 96.69 97 ALA A N 1
ATOM 714 C CA . ALA A 1 97 ? -11.187 14.909 -14.375 1.00 96.69 97 ALA A CA 1
ATOM 715 C C . ALA A 1 97 ? -11.413 16.301 -13.740 1.00 96.69 97 ALA A C 1
ATOM 717 O O . ALA A 1 97 ? -12.505 16.576 -13.233 1.00 96.69 97 ALA A O 1
ATOM 718 N N . GLY A 1 98 ? -10.396 17.172 -13.717 1.00 97.19 98 GLY A N 1
ATOM 719 C CA . GLY A 1 98 ? -10.472 18.517 -13.143 1.00 97.19 98 GLY A CA 1
ATOM 720 C C . GLY A 1 98 ? -10.594 18.533 -11.617 1.00 97.19 98 GLY 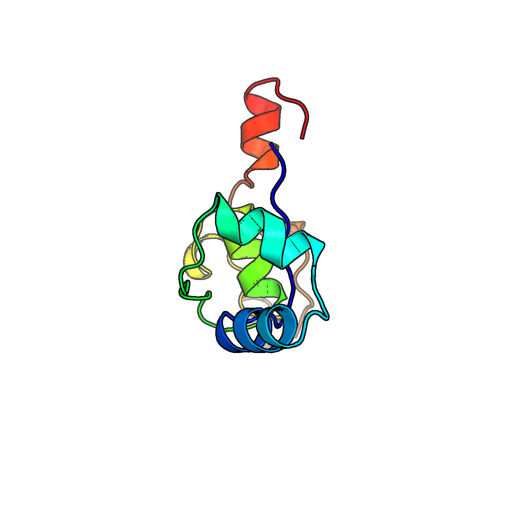A C 1
ATOM 721 O O . GLY A 1 98 ? -11.073 19.512 -11.041 1.00 97.19 98 GLY A O 1
ATOM 722 N N . LYS A 1 99 ? -10.222 17.441 -10.939 1.00 95.81 99 LYS A N 1
ATOM 723 C CA . LYS A 1 99 ? -10.214 17.357 -9.475 1.00 95.81 99 LYS A CA 1
ATOM 724 C C . LYS A 1 99 ? -8.851 17.769 -8.928 1.00 95.81 99 LYS A C 1
ATOM 726 O O . LYS A 1 99 ? -7.827 17.630 -9.587 1.00 95.81 99 LYS A O 1
ATOM 731 N N . ARG A 1 100 ? -8.854 18.261 -7.689 1.00 91.56 100 ARG A N 1
ATOM 732 C CA . ARG A 1 100 ? -7.635 18.504 -6.913 1.00 91.56 100 ARG A CA 1
ATOM 733 C C . ARG A 1 100 ? -7.311 17.244 -6.118 1.00 91.56 100 ARG A C 1
ATOM 735 O O . ARG A 1 100 ? -8.190 16.733 -5.421 1.00 91.56 100 ARG A O 1
ATOM 742 N N . SER A 1 101 ? -6.079 16.776 -6.249 1.00 84.69 101 SER A N 1
ATOM 743 C CA . SER A 1 101 ? -5.497 15.649 -5.520 1.00 84.69 101 SER A CA 1
ATOM 744 C C . SER A 1 101 ? -4.298 16.113 -4.718 1.00 84.69 101 SER A C 1
ATOM 746 O O . SER A 1 101 ? -3.539 16.932 -5.285 1.00 84.69 101 SER A O 1
#

Radius of gyration: 17.33 Å; Cα contacts (8 Å, |Δi|>4): 98; chains: 1; bounding box: 42×28×47 Å

Sequence (101 aa):
MAVIGLDGVGVPLIRDLTARGLMPNLASLLAGGTLAPMRSSIPVISSVSWTSFMTGRNPGKHGVYGFTDVKPGTLTLFFPNFGNVRSETLWDVAGRAGKRS